Protein AF-A0A4V1USK4-F1 (afdb_monomer)

Radius of gyration: 27.0 Å; Cα contacts (8 Å, |Δi|>4): 224; chains: 1; bounding box: 50×78×51 Å

Structure (mmCIF, N/CA/C/O backbone):
data_AF-A0A4V1USK4-F1
#
_entry.id   AF-A0A4V1USK4-F1
#
loop_
_atom_site.group_PDB
_atom_site.id
_atom_site.type_symbol
_atom_site.label_atom_id
_atom_site.label_alt_id
_atom_site.label_comp_id
_atom_site.label_asym_id
_atom_site.label_entity_id
_atom_site.label_seq_id
_atom_site.pdbx_PDB_ins_code
_atom_site.Cartn_x
_atom_site.Cartn_y
_atom_site.Cartn_z
_atom_site.occupancy
_atom_site.B_iso_or_equiv
_atom_site.auth_seq_id
_atom_site.auth_comp_id
_atom_site.auth_asym_id
_atom_site.auth_atom_id
_atom_site.pdbx_PDB_model_num
ATOM 1 N N . PRO A 1 1 ? -2.120 -12.930 15.078 1.00 39.03 1 PRO A N 1
ATOM 2 C CA . PRO A 1 1 ? -1.104 -12.547 14.064 1.00 39.03 1 PRO A CA 1
ATOM 3 C C . PRO A 1 1 ? -1.762 -11.984 12.791 1.00 39.03 1 PRO A C 1
ATOM 5 O O . PRO A 1 1 ? -2.620 -12.638 12.210 1.00 39.03 1 PRO A O 1
ATOM 8 N N . PHE A 1 2 ? -1.394 -10.764 12.390 1.00 40.47 2 PHE A N 1
ATOM 9 C CA . PHE A 1 2 ? -1.908 -10.093 11.189 1.00 40.47 2 PHE A CA 1
ATOM 10 C C . PHE A 1 2 ? -1.454 -10.834 9.917 1.00 40.47 2 PHE A C 1
ATOM 12 O O . PHE A 1 2 ? -0.253 -10.931 9.656 1.00 40.47 2 PHE A O 1
ATOM 19 N N . GLN A 1 3 ? -2.388 -11.371 9.129 1.00 47.03 3 GLN A N 1
ATOM 20 C CA . GLN A 1 3 ? -2.081 -12.059 7.871 1.00 47.03 3 GLN A CA 1
ATOM 21 C C . GLN A 1 3 ? -2.352 -11.120 6.686 1.00 47.03 3 GLN A C 1
ATOM 23 O O . GLN A 1 3 ? -3.492 -10.897 6.309 1.00 47.03 3 GLN A O 1
ATOM 28 N N . PHE A 1 4 ? -1.294 -10.558 6.093 1.00 52.84 4 PHE A N 1
ATOM 29 C CA . PHE A 1 4 ? -1.390 -9.591 4.983 1.00 52.84 4 PHE A CA 1
ATOM 30 C C . PHE A 1 4 ? -1.469 -10.237 3.585 1.00 52.84 4 PHE A C 1
ATOM 32 O O . PHE A 1 4 ? -1.604 -9.520 2.598 1.00 52.84 4 PHE A O 1
ATOM 39 N N . ALA A 1 5 ? -1.332 -11.566 3.480 1.00 44.81 5 ALA A N 1
ATOM 40 C CA . ALA A 1 5 ? -1.081 -12.245 2.201 1.00 44.81 5 ALA A CA 1
ATOM 41 C C . ALA A 1 5 ? -2.171 -13.244 1.766 1.00 44.81 5 ALA A C 1
ATOM 43 O O . ALA A 1 5 ? -2.347 -13.469 0.570 1.00 44.81 5 ALA A O 1
ATOM 44 N N . ASN A 1 6 ? -2.934 -13.829 2.696 1.00 41.38 6 ASN A N 1
ATOM 45 C CA . ASN A 1 6 ? -3.658 -15.070 2.388 1.00 41.38 6 ASN A CA 1
ATOM 46 C C . ASN A 1 6 ? -5.049 -14.896 1.757 1.00 41.38 6 ASN A C 1
ATOM 48 O O . ASN A 1 6 ? -5.515 -15.819 1.087 1.00 41.38 6 ASN A O 1
ATOM 52 N N . ASP A 1 7 ? -5.682 -13.728 1.869 1.00 46.38 7 ASP A N 1
ATOM 53 C CA . ASP A 1 7 ? -7.042 -13.548 1.334 1.00 46.38 7 ASP A CA 1
ATOM 54 C C . ASP A 1 7 ? -7.073 -13.104 -0.135 1.00 46.38 7 ASP A C 1
ATOM 56 O O . ASP A 1 7 ? -8.079 -13.276 -0.820 1.00 46.38 7 ASP A O 1
ATOM 60 N N . VAL A 1 8 ? -5.961 -12.581 -0.663 1.00 44.75 8 VAL A N 1
ATOM 61 C CA . VAL A 1 8 ? -5.921 -12.006 -2.020 1.00 44.75 8 VAL A CA 1
ATOM 62 C C . VAL A 1 8 ? -5.649 -13.065 -3.097 1.00 44.75 8 VAL A C 1
ATOM 64 O O . VAL A 1 8 ? -6.108 -12.912 -4.225 1.00 44.75 8 VAL A O 1
ATOM 67 N N . LEU A 1 9 ? -4.969 -14.170 -2.766 1.00 41.12 9 LEU A N 1
ATOM 68 C CA . LEU A 1 9 ? -4.703 -15.263 -3.718 1.00 41.12 9 LEU A CA 1
ATOM 69 C C . LEU A 1 9 ? -5.828 -16.309 -3.789 1.00 41.12 9 LEU A C 1
ATOM 71 O O . LEU A 1 9 ? -5.899 -17.062 -4.757 1.00 41.12 9 LEU A O 1
ATOM 75 N N . ARG A 1 10 ? -6.736 -16.358 -2.804 1.00 39.78 10 ARG A N 1
ATOM 76 C CA . ARG A 1 10 ? -7.846 -17.331 -2.784 1.00 39.78 10 ARG A CA 1
ATOM 77 C C . ARG A 1 10 ? -9.107 -16.862 -3.513 1.00 39.78 10 ARG A C 1
ATOM 79 O O . ARG A 1 10 ? -9.918 -17.697 -3.898 1.00 39.78 10 ARG A O 1
ATOM 86 N N . GLN A 1 11 ? -9.260 -15.562 -3.773 1.00 45.75 11 GLN A N 1
ATOM 87 C CA . GLN A 1 11 ? -10.445 -15.007 -4.449 1.00 45.75 11 GLN A CA 1
ATOM 88 C C . GLN A 1 11 ? -10.467 -15.200 -5.980 1.00 45.75 11 GLN A C 1
ATOM 90 O O . GLN A 1 11 ? -11.388 -14.729 -6.640 1.00 45.75 11 GLN A O 1
ATOM 95 N N . GLY A 1 12 ? -9.506 -15.933 -6.555 1.00 32.34 12 GLY A N 1
ATOM 96 C CA . GLY A 1 12 ? -9.523 -16.329 -7.970 1.00 32.34 12 GLY A CA 1
ATOM 97 C C . GLY A 1 12 ? -10.460 -17.498 -8.308 1.00 32.34 12 GLY A C 1
ATOM 98 O O . GLY A 1 12 ? -10.596 -17.838 -9.479 1.00 32.34 12 GLY A O 1
ATOM 99 N N . ARG A 1 13 ? -11.112 -18.127 -7.321 1.00 31.08 13 ARG A N 1
ATOM 100 C CA . ARG A 1 13 ? -12.180 -19.104 -7.570 1.00 31.08 13 ARG A CA 1
ATOM 101 C C . ARG A 1 13 ? -13.488 -18.557 -7.007 1.00 31.08 13 ARG A C 1
ATOM 103 O O . ARG A 1 13 ? -13.591 -18.455 -5.784 1.00 31.08 13 ARG A O 1
ATOM 110 N N . PRO A 1 14 ? -14.482 -18.203 -7.840 1.00 31.48 14 PRO A N 1
ATOM 111 C CA . PRO A 1 14 ? -15.817 -17.966 -7.321 1.00 31.48 14 PRO A CA 1
ATOM 112 C C . PRO A 1 14 ? -16.298 -19.267 -6.670 1.00 31.48 14 PRO A C 1
ATOM 114 O O . PRO A 1 14 ? -16.482 -20.284 -7.338 1.00 31.48 14 PRO A O 1
ATOM 117 N N . ALA A 1 15 ? -16.453 -19.243 -5.346 1.00 38.78 15 ALA A N 1
ATOM 118 C CA . ALA A 1 15 ? -17.310 -20.194 -4.664 1.00 38.78 15 ALA A CA 1
ATOM 119 C C . ALA A 1 15 ? -18.713 -19.993 -5.247 1.00 38.78 15 ALA A C 1
ATOM 121 O O . ALA A 1 15 ? -19.234 -18.876 -5.229 1.00 38.78 15 ALA A O 1
ATOM 122 N N . GLY A 1 16 ? -19.248 -21.051 -5.860 1.00 35.06 16 GLY A N 1
ATOM 123 C CA . GLY A 1 16 ? -20.526 -21.033 -6.557 1.00 35.06 16 GLY A CA 1
ATOM 124 C C . GLY A 1 16 ? -21.616 -20.438 -5.678 1.00 35.06 16 GLY A C 1
ATOM 125 O O . GLY A 1 16 ? -21.862 -20.914 -4.572 1.00 35.06 16 GLY A O 1
ATOM 126 N N . VAL A 1 17 ? -22.244 -19.379 -6.178 1.00 39.25 17 VAL A N 1
ATOM 127 C CA . VAL A 1 17 ? -23.437 -18.791 -5.577 1.00 39.25 17 VAL A CA 1
ATOM 128 C C . VAL A 1 17 ? -24.614 -19.709 -5.934 1.00 39.25 17 VAL A C 1
ATOM 130 O O . VAL A 1 17 ? -24.856 -19.914 -7.126 1.00 39.25 17 VAL A O 1
ATOM 133 N N . PRO A 1 18 ? -25.333 -20.303 -4.966 1.00 35.34 18 PRO A N 1
ATOM 134 C CA . PRO A 1 18 ? -26.507 -21.117 -5.257 1.00 35.34 18 PRO A CA 1
ATOM 135 C C . PRO A 1 18 ? -27.724 -20.237 -5.576 1.00 35.34 18 PRO A C 1
ATOM 137 O O . PRO A 1 18 ? -28.075 -19.360 -4.792 1.00 35.34 18 PRO A O 1
ATOM 140 N N . GLY A 1 19 ? -28.404 -20.549 -6.683 1.00 31.17 19 GLY A N 1
ATOM 141 C CA . GLY A 1 19 ? -29.845 -20.336 -6.842 1.00 31.17 19 GLY A CA 1
ATOM 142 C C . GLY A 1 19 ? -30.303 -19.005 -7.446 1.00 31.17 19 GLY A C 1
ATOM 143 O O . GLY A 1 19 ? -30.670 -18.086 -6.725 1.00 31.17 19 GLY A O 1
ATOM 144 N N . TYR A 1 20 ? -30.438 -18.969 -8.773 1.00 34.72 20 TYR A N 1
ATOM 145 C CA . TYR A 1 20 ? -31.521 -18.235 -9.439 1.00 34.72 20 TYR A CA 1
ATOM 146 C C . TYR A 1 20 ? -32.219 -19.206 -10.406 1.00 34.72 20 TYR A C 1
ATOM 148 O O . TYR A 1 20 ? -31.531 -19.821 -11.225 1.00 34.72 20 TYR A O 1
ATOM 156 N N . PRO A 1 21 ? -33.546 -19.409 -10.308 1.00 37.75 21 PRO A N 1
ATOM 157 C CA . PRO A 1 21 ? -34.278 -20.272 -11.220 1.00 37.75 21 PRO A CA 1
ATOM 158 C C . PRO A 1 21 ? -34.694 -19.498 -12.474 1.00 37.75 21 PRO A C 1
ATOM 160 O O . PRO A 1 21 ? -35.264 -18.413 -12.388 1.00 37.75 21 PRO A O 1
ATOM 163 N N . GLY A 1 22 ? -34.470 -20.119 -13.631 1.00 32.59 22 GLY A N 1
ATOM 164 C CA . GLY A 1 22 ? -35.126 -19.762 -14.885 1.00 32.59 22 GLY A CA 1
ATOM 165 C C . GLY A 1 22 ? -34.200 -19.139 -15.920 1.00 32.59 22 GLY A C 1
ATOM 166 O O . GLY A 1 22 ? -33.950 -17.945 -15.881 1.00 32.59 22 GLY A O 1
ATOM 167 N N . GLN A 1 23 ? -33.761 -19.948 -16.886 1.00 35.78 23 GLN A N 1
ATOM 168 C CA . GLN A 1 23 ? -34.066 -19.740 -18.306 1.00 35.78 23 GLN A CA 1
ATOM 169 C C . GLN A 1 23 ? -33.560 -20.955 -19.094 1.00 35.78 23 GLN A C 1
ATOM 171 O O . GLN A 1 23 ? -32.407 -21.356 -18.967 1.00 35.78 23 GLN A O 1
ATOM 176 N N . GLY A 1 24 ? -34.470 -21.590 -19.832 1.00 29.31 24 GLY A N 1
ATOM 177 C CA . GLY A 1 24 ? -34.220 -22.813 -20.585 1.00 29.31 24 GLY A CA 1
ATOM 178 C C . GLY A 1 24 ? -33.424 -22.624 -21.879 1.00 29.31 24 GLY A C 1
ATOM 179 O O . GLY A 1 24 ? -33.187 -21.513 -22.345 1.00 29.31 24 GLY A O 1
ATOM 180 N N . GLY A 1 25 ? -33.075 -23.774 -22.454 1.00 32.91 25 GLY A N 1
ATOM 181 C CA . GLY A 1 25 ? -32.337 -23.965 -23.704 1.00 32.91 25 GLY A CA 1
ATOM 182 C C . GLY A 1 25 ? -31.276 -25.034 -23.444 1.00 32.91 25 GLY A C 1
ATOM 183 O O . GLY A 1 25 ? -30.295 -24.764 -22.772 1.00 32.91 25 GLY A O 1
ATOM 184 N N . GLY A 1 26 ? -31.457 -26.310 -23.774 1.00 29.89 26 GLY A N 1
ATOM 185 C CA . GLY A 1 26 ? -31.948 -26.859 -25.032 1.00 29.89 26 GLY A CA 1
ATOM 186 C C . GLY A 1 26 ? -30.768 -27.598 -25.671 1.00 29.89 26 GLY A C 1
ATOM 187 O O . GLY A 1 26 ? -29.740 -26.980 -25.916 1.00 29.89 26 GLY A O 1
ATOM 188 N N . GLY A 1 27 ? -30.897 -28.910 -25.896 1.00 32.47 27 GLY A N 1
ATOM 189 C CA . GLY A 1 27 ? -29.896 -29.701 -26.625 1.00 32.47 27 GLY A CA 1
ATOM 190 C C . GLY A 1 27 ? -29.481 -30.996 -25.931 1.00 32.47 27 GLY A C 1
ATOM 191 O O . GLY A 1 27 ? -28.342 -31.135 -25.501 1.00 32.47 27 GLY A O 1
ATOM 192 N 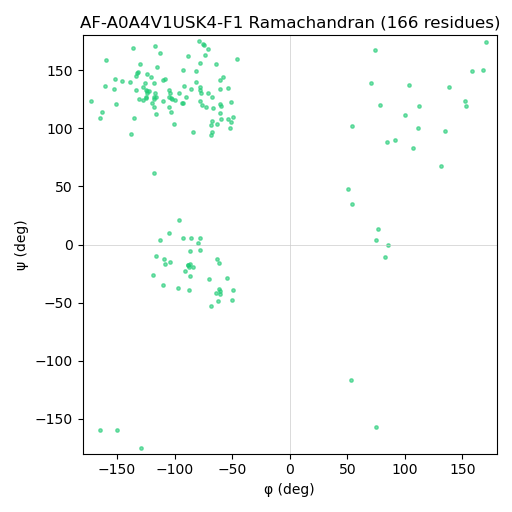N . GLY A 1 28 ? -30.407 -31.951 -25.831 1.00 32.34 28 GLY A N 1
ATOM 193 C CA . GLY A 1 28 ? -30.051 -33.350 -25.618 1.00 32.34 28 GLY A CA 1
ATOM 194 C C . GLY A 1 28 ? -29.585 -33.969 -26.934 1.00 32.34 28 GLY A C 1
ATOM 195 O O . GLY A 1 28 ? -30.230 -33.775 -27.962 1.00 32.34 28 GLY A O 1
ATOM 196 N N . VAL A 1 29 ? -28.496 -34.734 -26.889 1.00 40.88 29 VAL A N 1
ATOM 197 C CA . VAL A 1 29 ? -28.183 -35.739 -27.911 1.00 40.88 29 VAL A CA 1
ATOM 198 C C . VAL A 1 29 ? -27.776 -37.034 -27.187 1.00 40.88 29 VAL A C 1
ATOM 200 O O . VAL A 1 29 ? -27.012 -36.951 -26.221 1.00 40.88 29 VAL A O 1
ATOM 203 N N . PRO A 1 30 ? -28.310 -38.210 -27.575 1.00 37.72 30 PRO A N 1
ATOM 204 C CA . PRO A 1 30 ? -28.179 -39.465 -26.833 1.00 37.72 30 PRO A CA 1
ATOM 205 C C . PRO A 1 30 ? -26.839 -40.162 -27.106 1.00 37.72 30 PRO A C 1
ATOM 207 O O . PRO A 1 30 ? -26.288 -40.059 -28.200 1.00 37.72 30 PRO A O 1
ATOM 210 N N . GLY A 1 31 ? -26.334 -40.896 -26.112 1.00 34.97 31 GLY A N 1
ATOM 211 C CA . GLY A 1 31 ? -25.112 -41.694 -26.237 1.00 34.97 31 GLY A CA 1
ATOM 212 C C . GLY A 1 31 ? -25.293 -42.980 -27.054 1.00 34.97 31 GLY A C 1
ATOM 213 O O . GLY A 1 31 ? -26.424 -43.373 -27.344 1.00 34.97 31 GLY A O 1
ATOM 214 N N . PRO A 1 32 ? -24.197 -43.690 -27.367 1.00 45.22 32 PRO A N 1
ATOM 215 C CA . PRO A 1 32 ? -24.261 -45.079 -27.778 1.00 45.22 32 PRO A CA 1
ATOM 216 C C . PRO A 1 32 ? -23.858 -46.014 -26.629 1.00 45.22 32 PRO A C 1
ATOM 218 O O . PRO A 1 32 ? -22.782 -45.925 -26.039 1.00 45.22 32 PRO A O 1
ATOM 221 N N . SER A 1 33 ? -24.763 -46.941 -26.351 1.00 42.03 33 SER A N 1
ATOM 222 C CA . SER A 1 33 ? -24.556 -48.200 -25.645 1.00 42.03 33 SER A CA 1
ATOM 223 C C . SER A 1 33 ? -23.549 -49.104 -26.370 1.00 42.03 33 SER A C 1
ATOM 225 O O . SER A 1 33 ? -23.695 -49.345 -27.566 1.00 42.03 33 SER A O 1
ATOM 227 N N . GLY A 1 34 ? -22.600 -49.678 -25.627 1.00 35.56 34 GLY A N 1
ATOM 228 C CA . GLY A 1 34 ? -21.827 -50.870 -26.006 1.00 35.56 34 GLY A CA 1
ATOM 229 C C . GLY A 1 34 ? -21.760 -51.797 -24.788 1.00 35.56 34 GLY A C 1
ATOM 230 O O . GLY A 1 34 ? -21.313 -51.371 -23.730 1.00 35.56 34 GLY A O 1
ATOM 231 N N . ALA A 1 35 ? -22.470 -52.932 -24.809 1.00 36.34 35 ALA A N 1
ATOM 232 C CA . ALA A 1 35 ? -21.908 -54.271 -25.054 1.00 36.34 35 ALA A CA 1
ATOM 233 C C . ALA A 1 35 ? -20.740 -54.580 -24.086 1.00 36.34 35 ALA A C 1
ATOM 235 O O . ALA A 1 35 ? -19.661 -54.027 -24.227 1.00 36.34 35 ALA A O 1
ATOM 236 N N . GLY A 1 36 ? -20.890 -55.372 -23.021 1.00 29.50 36 GLY A N 1
ATOM 237 C CA . GLY A 1 36 ? -21.471 -56.714 -23.000 1.00 29.50 36 GLY A CA 1
ATOM 238 C C . GLY A 1 36 ? -20.387 -57.736 -23.363 1.00 29.50 36 GLY A C 1
ATOM 239 O O . GLY A 1 36 ? -20.229 -58.052 -24.535 1.00 29.50 36 GLY A O 1
ATOM 240 N N . GLY A 1 37 ? -19.640 -58.233 -22.369 1.00 33.00 37 GLY A N 1
ATOM 241 C CA . GLY A 1 37 ? -18.645 -59.304 -22.526 1.00 33.00 37 GLY A CA 1
ATOM 242 C C . GLY A 1 37 ? -18.306 -59.970 -21.173 1.00 33.00 37 GLY A C 1
ATOM 243 O O . GLY A 1 37 ? -18.200 -59.234 -20.193 1.00 33.00 37 GLY A O 1
ATOM 244 N N . PRO A 1 38 ? -18.195 -61.315 -21.067 1.00 41.41 38 PRO A N 1
ATOM 245 C CA . PRO A 1 38 ? -18.416 -62.050 -19.814 1.00 41.41 38 PRO A CA 1
ATOM 246 C C . PRO A 1 38 ? -17.163 -62.715 -19.198 1.00 41.41 38 PRO A C 1
ATOM 248 O O . PRO A 1 38 ? -16.183 -62.983 -19.886 1.00 41.41 38 PRO A O 1
ATOM 251 N N . GLY A 1 39 ? -17.283 -63.099 -17.918 1.00 31.23 39 GLY A N 1
ATOM 252 C CA . GLY A 1 39 ? -16.417 -64.064 -17.208 1.00 31.23 39 GLY A CA 1
ATOM 253 C C . GLY A 1 39 ? -15.405 -63.405 -16.260 1.00 31.23 39 GLY A C 1
ATOM 254 O O . GLY A 1 39 ? -14.806 -62.401 -16.607 1.00 31.23 39 GLY A O 1
ATOM 255 N N . GLY A 1 40 ? -15.144 -63.868 -15.038 1.00 30.88 40 GLY A N 1
ATOM 256 C CA . GLY A 1 40 ? -15.562 -65.048 -14.280 1.00 30.88 40 GLY A CA 1
ATOM 257 C 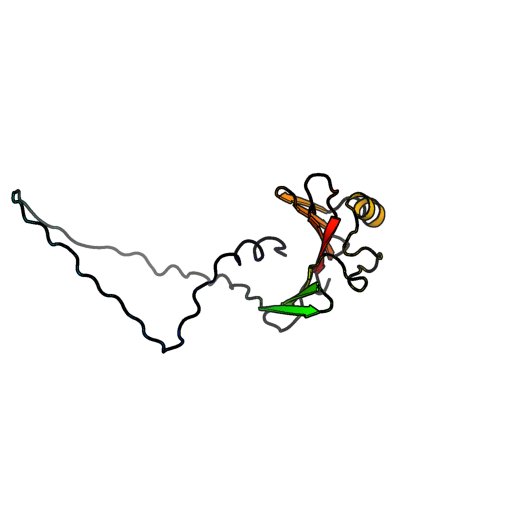C . GLY A 1 40 ? -14.662 -65.169 -13.028 1.00 30.88 40 GLY A C 1
ATOM 258 O O . GLY A 1 40 ? -13.511 -64.746 -13.072 1.00 30.88 40 GLY A O 1
ATOM 259 N N . GLY A 1 41 ? -15.193 -65.741 -11.935 1.00 32.47 41 GLY A N 1
ATOM 260 C CA . GLY A 1 41 ? -14.516 -66.016 -10.642 1.00 32.47 41 GLY A CA 1
ATOM 261 C C . GLY A 1 41 ? -14.852 -64.965 -9.567 1.00 32.47 41 GLY A C 1
ATOM 262 O O . GLY A 1 41 ? -14.525 -63.802 -9.747 1.00 32.47 41 GLY A O 1
ATOM 263 N N . GLY A 1 42 ? -15.592 -65.211 -8.474 1.00 28.80 42 GLY A N 1
ATOM 264 C CA . GLY A 1 42 ? -15.614 -66.350 -7.538 1.00 28.80 42 GLY A CA 1
ATOM 265 C C . GLY A 1 42 ? -14.427 -66.216 -6.566 1.00 28.80 42 GLY A C 1
ATOM 266 O O . GLY A 1 42 ? -13.307 -66.190 -7.048 1.00 28.80 42 GLY A O 1
ATOM 267 N N . VAL A 1 43 ? -14.500 -66.109 -5.231 1.00 44.16 43 VAL A N 1
ATOM 268 C CA . VAL A 1 43 ? -15.491 -66.352 -4.150 1.00 44.16 43 VAL A CA 1
ATOM 269 C C . VAL A 1 43 ? -14.964 -65.613 -2.854 1.00 44.16 43 VAL A C 1
ATOM 271 O O . VAL A 1 43 ? -14.171 -64.693 -3.026 1.00 44.16 43 VAL A O 1
ATOM 274 N N . PRO A 1 44 ? -15.347 -65.892 -1.577 1.00 46.53 44 PRO A N 1
ATOM 275 C CA . PRO A 1 44 ? -16.290 -65.084 -0.779 1.00 46.53 44 PRO A CA 1
ATOM 276 C C . PRO A 1 44 ? -15.798 -64.689 0.653 1.00 46.53 44 PRO A C 1
ATOM 278 O O . PRO A 1 44 ? -14.725 -65.098 1.073 1.00 46.53 44 PRO A O 1
ATOM 281 N N . SER A 1 45 ? -16.676 -64.040 1.448 1.00 36.62 45 SER A N 1
ATOM 282 C CA . SER A 1 45 ? -16.706 -64.041 2.941 1.00 36.62 45 SER A CA 1
ATOM 283 C C . SER A 1 45 ? -15.565 -63.286 3.663 1.00 36.62 45 SER A C 1
ATOM 285 O O . SER A 1 45 ? -14.416 -63.368 3.272 1.00 36.62 45 SER A O 1
ATOM 287 N N . GLY A 1 46 ? -15.719 -62.512 4.739 1.00 31.00 46 GLY A N 1
ATOM 288 C CA . GLY A 1 46 ? -16.725 -62.404 5.793 1.00 31.00 46 GLY A CA 1
ATOM 289 C C . GLY A 1 46 ? -15.967 -62.200 7.121 1.00 31.00 46 GLY A C 1
ATOM 290 O O . GLY A 1 46 ? -14.971 -62.876 7.359 1.00 31.00 46 GLY A O 1
ATOM 291 N N . GLY A 1 47 ? -16.399 -61.270 7.981 1.00 29.58 47 GLY A N 1
ATOM 292 C CA . GLY A 1 47 ? -15.852 -61.120 9.342 1.00 29.58 47 GLY A CA 1
ATOM 293 C C . GLY A 1 47 ? -15.960 -59.696 9.896 1.00 29.58 47 GLY A C 1
ATOM 294 O O . GLY A 1 47 ? -15.420 -58.764 9.313 1.00 29.58 47 GLY A O 1
ATOM 295 N N . GLY A 1 48 ? -16.682 -59.516 11.006 1.00 31.48 48 GLY A N 1
ATOM 296 C CA . GLY A 1 48 ? -16.943 -58.210 11.621 1.00 31.48 48 GLY A CA 1
ATOM 297 C C . GLY A 1 48 ? -16.380 -58.011 13.036 1.00 31.48 48 GLY A C 1
ATOM 298 O O . GLY A 1 48 ? -16.035 -58.979 13.706 1.00 31.48 48 GLY A O 1
ATOM 299 N N . ARG A 1 49 ? -16.481 -56.736 13.481 1.00 35.91 49 ARG A N 1
ATOM 300 C CA . ARG A 1 49 ? -16.541 -56.181 14.868 1.00 35.91 49 ARG A CA 1
ATOM 301 C C . ARG A 1 49 ? -15.238 -56.157 15.720 1.00 35.91 49 ARG A C 1
ATOM 303 O O . ARG A 1 49 ? -14.332 -56.923 15.435 1.00 35.91 49 ARG A O 1
ATOM 310 N N . PRO A 1 50 ? -15.186 -55.435 16.875 1.00 47.22 50 PRO A N 1
ATOM 311 C CA . PRO A 1 50 ? -15.529 -54.025 17.197 1.00 47.22 50 PRO A CA 1
ATOM 312 C C . PRO A 1 50 ? -14.475 -53.314 18.111 1.00 47.22 50 PRO A C 1
ATOM 314 O O . PRO A 1 50 ? -13.665 -53.962 18.760 1.00 47.22 50 PRO A O 1
ATOM 317 N N . GLY A 1 51 ? -14.566 -51.987 18.286 1.00 29.09 51 GLY A N 1
ATOM 318 C CA . GLY A 1 51 ? -13.910 -51.233 19.382 1.00 29.09 51 GLY A CA 1
ATOM 319 C C . GLY A 1 51 ? -13.631 -49.786 18.955 1.00 29.09 51 GLY A C 1
ATOM 320 O O . GLY A 1 51 ? -13.062 -49.576 17.897 1.00 29.09 51 GLY A O 1
ATOM 321 N N . GLY A 1 52 ? -14.084 -48.722 19.618 1.00 36.28 52 GLY A N 1
ATOM 322 C CA . GLY A 1 52 ? -14.124 -48.489 21.059 1.00 36.28 52 GLY A CA 1
ATOM 323 C C . GLY A 1 52 ? -13.037 -47.462 21.397 1.00 36.28 52 GLY A C 1
ATOM 324 O O . GLY A 1 52 ? -11.932 -47.846 21.752 1.00 36.28 52 GLY A O 1
ATOM 325 N N . GLY A 1 53 ? -13.328 -46.166 21.233 1.00 32.84 53 GLY A N 1
ATOM 326 C CA . GLY A 1 53 ? -12.395 -45.073 21.523 1.00 32.84 53 GLY A CA 1
ATOM 327 C C . GLY A 1 53 ? -13.128 -43.736 21.646 1.00 32.84 53 GLY A C 1
ATOM 328 O O . GLY A 1 53 ? -13.742 -43.276 20.691 1.00 32.84 53 GLY A O 1
ATOM 329 N N . SER A 1 54 ? -13.100 -43.190 22.859 1.00 35.03 54 SER A N 1
ATOM 330 C CA . SER A 1 54 ? -13.849 -42.063 23.427 1.00 35.03 54 SER A CA 1
ATOM 331 C C . SER A 1 54 ? -13.976 -40.766 22.606 1.00 35.03 54 SER A C 1
ATOM 333 O O . SER A 1 54 ? -13.128 -40.468 21.765 1.00 35.03 54 SER A O 1
ATOM 335 N N . PRO A 1 55 ? -14.988 -39.925 22.927 1.00 42.81 55 PRO A N 1
ATOM 336 C CA . PRO A 1 55 ? -15.166 -38.601 22.340 1.00 42.81 55 PRO A CA 1
ATOM 337 C C . PRO A 1 55 ? -14.035 -37.672 22.795 1.00 42.81 55 PRO A C 1
ATOM 339 O O . PRO A 1 55 ? -14.062 -37.100 23.884 1.00 42.81 55 PRO A O 1
ATOM 342 N N . GLY A 1 56 ? -13.013 -37.533 21.955 1.00 34.06 56 GLY A N 1
ATOM 343 C CA . GLY A 1 56 ? -12.000 -36.501 22.111 1.00 34.06 56 GLY A CA 1
ATOM 344 C C . GLY A 1 56 ? -12.646 -35.145 21.868 1.00 34.06 56 GLY A C 1
ATOM 345 O O . GLY A 1 56 ? -12.971 -34.814 20.730 1.00 34.06 56 GLY A O 1
ATOM 346 N N . GLY A 1 57 ? -12.859 -34.389 22.946 1.00 46.50 57 GLY A N 1
ATOM 347 C CA . GLY A 1 57 ? -13.297 -33.002 22.905 1.00 46.50 57 GLY A CA 1
ATOM 348 C C . GLY A 1 57 ? -12.390 -32.195 21.987 1.00 46.50 57 GLY A C 1
ATOM 349 O O . GLY A 1 57 ? -11.290 -31.795 22.362 1.00 46.50 57 GLY A O 1
ATOM 350 N N . GLY A 1 58 ? -12.866 -31.963 20.767 1.00 36.66 58 GLY A N 1
ATOM 351 C CA . GLY A 1 58 ? -12.316 -30.957 19.884 1.00 36.66 58 GLY A CA 1
ATOM 352 C C . GLY A 1 58 ? -12.647 -29.611 20.496 1.00 36.66 58 GLY A C 1
ATOM 353 O O . GLY A 1 58 ? -13.748 -29.100 20.302 1.00 36.66 58 GLY A O 1
ATOM 354 N N . GLY A 1 59 ? -11.712 -29.060 21.272 1.00 42.38 59 GLY A N 1
ATOM 355 C CA . GLY A 1 59 ? -11.730 -27.649 21.618 1.00 42.38 59 GLY A CA 1
ATOM 356 C C . GLY A 1 59 ? -11.910 -26.883 20.319 1.00 42.38 59 GLY A C 1
ATOM 357 O O . GLY A 1 59 ? -11.037 -26.927 19.449 1.00 42.38 59 GLY A O 1
ATOM 358 N N . ALA A 1 60 ? -13.087 -26.280 20.151 1.00 48.28 60 ALA A N 1
ATOM 359 C CA . ALA A 1 60 ? -13.385 -25.459 19.000 1.00 48.28 60 ALA A CA 1
ATOM 360 C C . ALA A 1 60 ? -12.275 -24.414 18.929 1.00 48.28 60 ALA A C 1
ATOM 362 O O . ALA A 1 60 ? -12.171 -23.538 19.787 1.00 48.28 60 ALA A O 1
ATOM 363 N N . THR A 1 61 ? -11.391 -24.557 17.944 1.00 54.50 61 THR A N 1
ATOM 364 C CA . THR A 1 61 ? -10.470 -23.486 17.597 1.00 54.50 61 THR A CA 1
ATOM 365 C C . THR A 1 61 ? -11.385 -22.334 17.227 1.00 54.50 61 THR A C 1
ATOM 367 O O . THR A 1 61 ? -12.095 -22.449 16.230 1.00 54.50 61 THR A O 1
ATOM 370 N N . GLU A 1 62 ? -11.469 -21.298 18.072 1.00 57.03 62 GLU A N 1
ATOM 371 C CA . GLU A 1 62 ? -12.279 -20.114 17.782 1.00 57.03 62 GLU A CA 1
ATOM 372 C C . GLU A 1 62 ? -11.882 -19.644 16.382 1.00 57.03 62 GLU A C 1
ATOM 374 O O . GLU A 1 62 ? -10.783 -19.126 16.162 1.00 57.03 62 GLU A O 1
ATOM 379 N N . SER A 1 63 ? -12.754 -19.885 15.404 1.00 65.44 63 SER A N 1
ATOM 380 C CA . SER A 1 63 ? -12.540 -19.429 14.046 1.00 65.44 63 SER A CA 1
ATOM 381 C C . SER A 1 63 ? -12.648 -17.916 14.091 1.00 65.44 63 SER A C 1
ATOM 383 O O . SER A 1 63 ? -13.748 -17.364 14.213 1.00 65.44 63 SER A O 1
ATOM 385 N N . VAL A 1 64 ? -11.501 -17.237 14.060 1.00 66.44 64 VAL A N 1
ATOM 386 C CA . VAL A 1 64 ? -11.473 -15.779 14.036 1.00 66.44 64 VAL A CA 1
ATOM 387 C C . VAL A 1 64 ? -12.137 -15.338 12.737 1.00 66.44 64 VAL A C 1
ATOM 389 O O . VAL A 1 64 ? -11.578 -15.474 11.652 1.00 66.44 64 VAL A O 1
ATOM 392 N N . THR A 1 65 ? -13.376 -14.877 12.862 1.00 81.50 65 THR A N 1
ATOM 393 C CA . THR A 1 65 ? -14.195 -14.446 11.735 1.00 81.50 65 THR A CA 1
ATOM 394 C C . THR A 1 65 ? -13.948 -12.965 11.510 1.00 81.50 65 THR A C 1
ATOM 396 O O . THR A 1 65 ? -14.068 -12.163 12.438 1.00 81.50 65 THR A O 1
ATOM 399 N N . PHE A 1 66 ? -13.604 -12.613 10.276 1.00 85.62 66 PHE A N 1
ATOM 400 C CA . PHE A 1 66 ? -13.437 -11.234 9.847 1.00 85.62 66 PHE A CA 1
ATOM 401 C C . PHE A 1 66 ? -14.397 -10.929 8.708 1.00 85.62 66 PHE A C 1
ATOM 403 O O . PHE A 1 66 ? -14.615 -11.757 7.823 1.00 85.62 66 PHE A O 1
ATOM 410 N N . THR A 1 67 ? -14.911 -9.706 8.702 1.00 92.81 67 THR A N 1
ATOM 411 C CA . THR A 1 67 ? -15.716 -9.179 7.604 1.00 92.81 67 THR A CA 1
ATOM 412 C C . THR A 1 67 ? -14.869 -8.202 6.802 1.00 92.81 67 THR A C 1
ATOM 414 O O . THR A 1 67 ? -14.300 -7.265 7.361 1.00 92.81 67 THR A O 1
ATOM 417 N N . ARG A 1 68 ? -14.788 -8.393 5.482 1.00 93.38 68 ARG A N 1
ATOM 418 C CA . ARG A 1 68 ? -14.100 -7.467 4.573 1.00 93.38 68 ARG A CA 1
ATOM 419 C C . ARG A 1 68 ? -15.113 -6.621 3.817 1.00 93.38 68 ARG A C 1
ATOM 421 O O . ARG A 1 68 ? -15.847 -7.136 2.980 1.00 93.38 68 ARG A O 1
ATOM 428 N N . TRP A 1 69 ? -15.117 -5.318 4.069 1.00 94.81 69 TRP A N 1
ATOM 429 C CA . TRP A 1 69 ? -15.905 -4.354 3.298 1.00 94.81 69 TRP A CA 1
ATOM 430 C C . TRP A 1 69 ? -15.043 -3.709 2.223 1.00 94.81 69 TRP A C 1
ATOM 432 O O . TRP A 1 69 ? -13.941 -3.246 2.511 1.00 94.81 69 TRP A O 1
ATOM 442 N N . VAL A 1 70 ? -15.535 -3.681 0.983 1.00 94.62 70 VAL A N 1
ATOM 443 C CA . VAL A 1 70 ? -14.812 -3.107 -0.156 1.00 94.62 70 VAL A CA 1
ATOM 444 C C . VAL A 1 70 ? -15.589 -1.933 -0.728 1.00 94.62 70 VAL A C 1
ATOM 446 O O . VAL A 1 70 ? -16.752 -2.063 -1.096 1.00 94.62 70 VAL A O 1
ATOM 449 N N . TYR A 1 71 ? -14.915 -0.796 -0.851 1.00 92.69 71 TYR A N 1
ATOM 450 C CA . TYR A 1 71 ? -15.470 0.431 -1.400 1.00 92.69 71 TYR A CA 1
ATOM 451 C C . TYR A 1 71 ? -14.608 0.941 -2.558 1.00 92.69 71 TYR A C 1
ATOM 453 O O . TYR A 1 71 ? -13.398 1.109 -2.414 1.00 92.69 71 TYR A O 1
ATOM 461 N N . ASN A 1 72 ? -15.218 1.190 -3.718 1.00 93.25 72 ASN A N 1
ATOM 462 C CA . ASN A 1 72 ? -14.520 1.696 -4.901 1.00 93.25 72 ASN A CA 1
ATOM 463 C C . ASN A 1 72 ? -14.739 3.208 -5.017 1.00 93.25 72 ASN A C 1
ATOM 465 O O . ASN A 1 72 ? -15.879 3.666 -5.062 1.00 93.25 72 ASN A O 1
ATOM 469 N N . ARG A 1 73 ? -13.660 3.994 -5.086 1.00 90.06 73 ARG A N 1
ATOM 470 C CA . ARG A 1 73 ? -13.742 5.453 -5.238 1.00 90.06 73 ARG A CA 1
ATOM 471 C C . ARG A 1 73 ? -12.513 6.011 -5.939 1.00 90.06 73 ARG A C 1
ATOM 473 O O . ARG A 1 73 ? -11.388 5.704 -5.556 1.00 90.06 73 ARG A O 1
ATOM 480 N N . ALA A 1 74 ? -12.745 6.888 -6.919 1.00 89.69 74 ALA A N 1
ATOM 481 C CA . ALA A 1 74 ? -11.703 7.619 -7.647 1.00 89.69 74 ALA A CA 1
ATOM 482 C C . ALA A 1 74 ? -10.578 6.707 -8.187 1.00 89.69 74 ALA A C 1
ATOM 484 O O . ALA A 1 74 ? -9.402 6.974 -7.962 1.00 89.69 74 ALA A O 1
ATOM 485 N N . GLY A 1 75 ? -10.950 5.598 -8.838 1.00 86.25 75 GLY A N 1
ATOM 486 C CA . GLY A 1 75 ? -9.992 4.647 -9.420 1.00 86.25 75 GLY A CA 1
ATOM 487 C C . GLY A 1 75 ? -9.263 3.747 -8.412 1.00 86.25 75 GLY A C 1
ATOM 488 O O . GLY A 1 75 ? -8.422 2.948 -8.816 1.00 86.25 75 GLY A O 1
ATOM 489 N N . SER A 1 76 ? -9.599 3.836 -7.122 1.00 92.75 76 SER A N 1
ATOM 490 C CA . SER A 1 76 ? -9.027 3.005 -6.059 1.00 92.75 76 SER A CA 1
ATOM 491 C C . SER A 1 76 ? -10.065 2.103 -5.414 1.00 92.75 76 SER A C 1
ATOM 493 O O . SER A 1 76 ? -11.242 2.456 -5.313 1.00 92.75 76 SER A O 1
ATOM 495 N N . LYS A 1 77 ? -9.598 0.971 -4.893 1.00 94.94 77 LYS A N 1
ATOM 496 C CA . LYS A 1 77 ? -10.357 0.094 -4.003 1.00 94.94 77 LYS A CA 1
ATOM 497 C C . LYS A 1 77 ? -9.871 0.281 -2.575 1.00 94.94 77 LYS A C 1
ATOM 499 O O . LYS A 1 77 ? -8.670 0.214 -2.326 1.00 94.94 77 LYS A O 1
ATOM 504 N N . TYR A 1 78 ? -10.799 0.479 -1.653 1.00 95.06 78 TYR A N 1
ATOM 505 C CA . TYR A 1 78 ? -10.548 0.549 -0.221 1.00 95.06 78 TYR A CA 1
ATOM 506 C C . TYR A 1 78 ? -11.133 -0.693 0.442 1.00 95.06 78 TYR A C 1
ATOM 508 O O . TYR A 1 78 ? -12.314 -0.977 0.263 1.00 95.06 78 TYR A O 1
ATOM 516 N N . GLY A 1 79 ? -10.312 -1.448 1.160 1.00 95.00 79 GLY A N 1
ATOM 517 C CA . GLY A 1 79 ? -10.724 -2.590 1.965 1.00 95.00 79 GLY A CA 1
ATOM 518 C C . GLY A 1 79 ? -10.709 -2.226 3.443 1.00 95.00 79 GLY A C 1
ATOM 519 O O . GLY A 1 79 ? -9.727 -1.669 3.919 1.00 95.00 79 GLY A O 1
ATOM 520 N N . PHE A 1 80 ? -11.762 -2.569 4.172 1.00 94.81 80 PHE A N 1
ATOM 521 C CA . PHE A 1 80 ? -11.827 -2.454 5.624 1.00 94.81 80 PHE A CA 1
ATOM 522 C C . PHE A 1 80 ? -12.020 -3.852 6.189 1.00 94.81 80 PHE A C 1
ATOM 524 O O . PHE A 1 80 ? -13.009 -4.512 5.872 1.00 94.81 80 PHE A O 1
ATOM 531 N N . ILE A 1 81 ? -11.062 -4.314 6.986 1.00 93.56 81 ILE A N 1
ATOM 532 C CA . ILE A 1 81 ? -11.175 -5.579 7.707 1.00 93.56 81 ILE A CA 1
ATOM 533 C C . ILE A 1 81 ? -11.745 -5.266 9.077 1.00 93.56 81 ILE A C 1
ATOM 535 O O . ILE A 1 81 ? -11.174 -4.466 9.822 1.00 93.56 81 ILE A O 1
ATOM 539 N N . ILE A 1 82 ? -12.881 -5.879 9.374 1.00 92.31 82 ILE A N 1
ATOM 540 C CA . ILE A 1 82 ? -13.696 -5.614 10.549 1.00 92.31 82 ILE A CA 1
ATOM 541 C C . ILE A 1 82 ? -13.744 -6.887 11.394 1.00 92.31 82 ILE A C 1
ATOM 543 O O . ILE A 1 82 ? -13.977 -7.977 10.866 1.00 92.31 82 ILE A O 1
ATOM 547 N N . ASP A 1 83 ? -13.479 -6.758 12.693 1.00 90.56 83 ASP A N 1
ATOM 548 C CA . ASP A 1 83 ? -13.561 -7.872 13.638 1.00 90.56 83 ASP A CA 1
ATOM 549 C C . ASP A 1 83 ? -15.006 -8.181 14.068 1.00 90.56 83 ASP A C 1
ATOM 551 O O . ASP A 1 83 ? -15.953 -7.468 13.729 1.00 90.56 83 ASP A O 1
ATOM 555 N N . LYS A 1 84 ? -15.183 -9.252 14.851 1.00 89.69 84 LYS A N 1
ATOM 556 C CA . LYS A 1 84 ? -16.499 -9.669 15.362 1.00 89.69 84 LYS A CA 1
ATOM 557 C C . LYS A 1 84 ? -17.175 -8.626 16.267 1.00 89.69 84 LYS A C 1
ATOM 559 O O . LYS A 1 84 ? -18.371 -8.723 16.506 1.00 89.69 84 LYS A O 1
ATOM 564 N N . GLN A 1 85 ? -16.430 -7.636 16.765 1.00 90.56 85 GLN A N 1
ATOM 565 C CA . GLN A 1 85 ? -16.946 -6.519 17.559 1.00 90.56 85 GLN A CA 1
ATOM 566 C C . GLN A 1 85 ? -17.292 -5.289 16.703 1.00 90.56 85 GLN A C 1
ATOM 568 O O . GLN A 1 85 ? -17.609 -4.235 17.251 1.00 90.56 85 GLN A O 1
ATOM 573 N N . GLY A 1 86 ? -17.216 -5.390 15.373 1.00 90.62 86 GLY A N 1
ATOM 574 C CA . GLY A 1 86 ? -17.516 -4.282 14.468 1.00 90.62 86 GLY A CA 1
ATOM 575 C C . GLY A 1 86 ? -16.403 -3.235 14.379 1.00 90.62 86 GLY A C 1
ATOM 576 O O . GLY A 1 86 ? -16.631 -2.145 13.855 1.00 90.62 86 GLY A O 1
ATOM 577 N N . ARG A 1 87 ? -15.191 -3.525 14.870 1.00 91.44 87 ARG A N 1
ATOM 578 C CA . ARG A 1 87 ? -14.062 -2.585 14.834 1.00 91.44 87 ARG A CA 1
ATOM 579 C C . ARG A 1 87 ? -13.237 -2.793 13.574 1.00 91.44 87 ARG A C 1
ATOM 581 O O . ARG A 1 87 ? -12.896 -3.923 13.233 1.00 91.44 87 ARG A O 1
ATOM 588 N N . VAL A 1 88 ? -12.844 -1.702 12.921 1.00 92.56 88 VAL A N 1
ATOM 589 C CA . VAL A 1 88 ? -11.883 -1.753 11.811 1.00 92.56 88 VAL A CA 1
ATOM 590 C C . VAL A 1 88 ? -10.493 -2.040 12.374 1.00 92.56 88 VAL A C 1
ATOM 592 O O . VAL A 1 88 ? -9.949 -1.245 13.134 1.00 92.56 88 VAL A O 1
ATOM 595 N N . ILE A 1 89 ? -9.903 -3.165 11.984 1.00 92.69 89 ILE A N 1
ATOM 596 C CA . ILE A 1 89 ? -8.582 -3.609 12.451 1.00 92.69 89 ILE A CA 1
ATOM 597 C C . ILE A 1 89 ? -7.496 -3.492 11.380 1.00 92.69 89 ILE A C 1
ATOM 599 O O . ILE A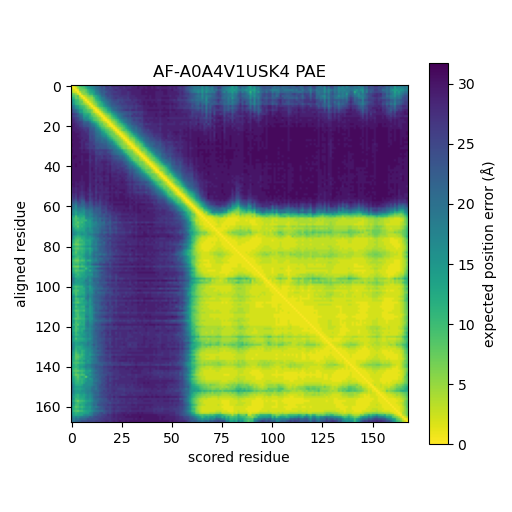 1 89 ? -6.308 -3.486 11.706 1.00 92.69 89 ILE A O 1
ATOM 603 N N . GLN A 1 90 ? -7.882 -3.355 10.112 1.00 93.00 90 GLN A N 1
ATOM 604 C CA . GLN A 1 90 ? -6.973 -3.116 8.995 1.00 93.00 90 GLN A CA 1
ATOM 605 C C . GLN A 1 90 ? -7.691 -2.343 7.893 1.00 93.00 90 GLN A C 1
ATOM 607 O O . GLN A 1 90 ? -8.870 -2.574 7.620 1.00 93.00 90 GLN A O 1
ATOM 612 N N . ILE A 1 91 ? -6.959 -1.434 7.259 1.00 94.25 91 ILE A N 1
ATOM 613 C CA . ILE A 1 91 ? -7.417 -0.684 6.095 1.00 94.25 91 ILE A CA 1
ATOM 614 C C . ILE A 1 91 ? -6.435 -0.937 4.960 1.00 94.25 91 ILE A C 1
ATOM 616 O O . ILE A 1 91 ? -5.222 -0.832 5.134 1.00 94.25 91 ILE A O 1
ATOM 620 N N . GLU A 1 92 ? -6.967 -1.250 3.791 1.00 94.31 92 GLU A N 1
ATOM 621 C CA . GLU A 1 92 ? -6.222 -1.458 2.560 1.00 94.31 92 GLU A CA 1
ATOM 622 C C . GLU A 1 92 ? -6.661 -0.424 1.533 1.00 94.31 92 GLU A C 1
ATOM 624 O O . GLU A 1 92 ? -7.849 -0.164 1.376 1.00 94.31 92 GLU A O 1
ATOM 629 N N . ALA A 1 93 ? -5.716 0.133 0.792 1.00 96.44 93 ALA A N 1
ATOM 630 C CA . ALA A 1 93 ? -5.982 0.917 -0.400 1.00 96.44 93 ALA A CA 1
ATOM 631 C C . ALA A 1 93 ? -5.191 0.305 -1.552 1.00 96.44 93 ALA A C 1
ATOM 633 O O . ALA A 1 93 ? -3.979 0.146 -1.439 1.00 96.44 93 ALA A O 1
ATOM 634 N N . ILE A 1 94 ? -5.860 -0.023 -2.657 1.00 95.56 94 ILE A N 1
ATOM 635 C CA . ILE A 1 94 ? -5.255 -0.611 -3.858 1.00 95.56 94 ILE A CA 1
ATOM 636 C C . ILE A 1 94 ? -5.646 0.225 -5.075 1.00 95.56 94 ILE A C 1
ATOM 638 O O . ILE A 1 94 ? -6.809 0.599 -5.231 1.00 95.56 94 ILE A O 1
ATOM 642 N N . GLY A 1 95 ? -4.683 0.512 -5.942 1.00 93.75 95 GLY A N 1
ATOM 643 C CA . GLY A 1 95 ? -4.894 1.287 -7.158 1.00 93.75 95 GLY A CA 1
ATOM 644 C C . GLY A 1 95 ? -3.579 1.651 -7.839 1.00 93.75 95 GLY A C 1
ATOM 645 O O . GLY A 1 95 ? -2.498 1.388 -7.321 1.00 93.75 95 GLY A O 1
ATOM 646 N N . LEU A 1 96 ? -3.678 2.261 -9.020 1.00 91.12 96 LEU A N 1
ATOM 647 C CA . LEU A 1 96 ? -2.507 2.725 -9.775 1.00 91.12 96 LEU A CA 1
ATOM 648 C C . LEU A 1 96 ? -2.223 4.210 -9.539 1.00 91.12 96 LEU A C 1
ATOM 650 O O . LEU A 1 96 ? -1.068 4.615 -9.452 1.00 91.12 96 LEU A O 1
ATOM 654 N N . GLN A 1 97 ? -3.271 5.024 -9.413 1.00 88.19 97 GLN A N 1
ATOM 655 C CA . GLN A 1 97 ? -3.141 6.462 -9.227 1.00 88.19 97 GLN A CA 1
ATOM 656 C C . GLN A 1 97 ? -4.329 7.002 -8.437 1.00 88.19 97 GLN A C 1
ATOM 658 O O . GLN A 1 97 ? -5.474 6.870 -8.852 1.00 88.19 97 GLN A O 1
ATOM 663 N N . ASN A 1 98 ? -4.046 7.625 -7.293 1.00 89.88 98 ASN A N 1
ATOM 664 C CA . ASN A 1 98 ? -5.014 8.391 -6.516 1.00 89.88 98 ASN A CA 1
ATOM 665 C C . ASN A 1 98 ? -4.258 9.258 -5.506 1.00 89.88 98 ASN A C 1
ATOM 667 O O . ASN A 1 98 ? -3.727 8.752 -4.518 1.00 89.88 98 ASN A O 1
ATOM 671 N N . GLY A 1 99 ? -4.234 10.574 -5.734 1.00 89.00 99 GLY A N 1
ATOM 672 C CA . GLY A 1 99 ? -3.505 11.522 -4.884 1.00 89.00 99 GLY A CA 1
ATOM 673 C C . GLY A 1 99 ? -4.009 11.611 -3.438 1.00 89.00 99 GLY A C 1
ATOM 674 O O . GLY A 1 99 ? -3.320 12.187 -2.598 1.00 89.00 99 GLY A O 1
ATOM 675 N N . ARG A 1 100 ? -5.183 11.037 -3.133 1.00 91.31 100 ARG A N 1
ATOM 676 C CA . ARG A 1 100 ? -5.745 10.977 -1.776 1.00 91.31 100 ARG A CA 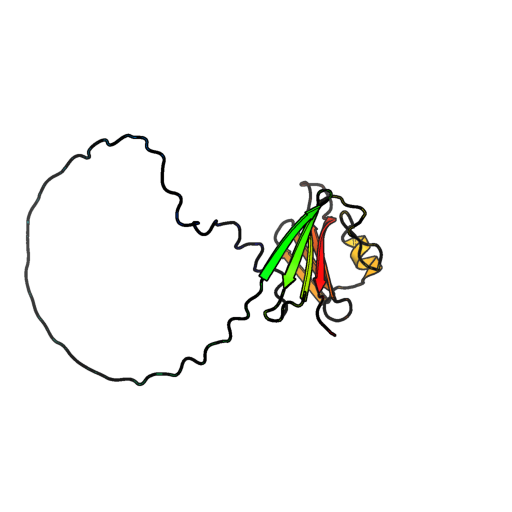1
ATOM 677 C C . ARG A 1 100 ? -5.211 9.804 -0.957 1.00 91.31 100 ARG A C 1
ATOM 679 O O . ARG A 1 100 ? -5.321 9.832 0.263 1.00 91.31 100 ARG A O 1
ATOM 686 N N . VAL A 1 101 ? -4.651 8.772 -1.593 1.00 93.56 101 VAL A N 1
ATOM 687 C CA . VAL A 1 101 ? -4.031 7.653 -0.872 1.00 93.56 101 VAL A CA 1
ATOM 688 C C . VAL A 1 101 ? -2.610 8.051 -0.514 1.00 93.56 101 VAL A C 1
ATOM 690 O O . VAL A 1 101 ? -1.704 7.948 -1.338 1.00 93.56 101 VAL A O 1
ATOM 693 N N . LYS A 1 102 ? -2.429 8.525 0.718 1.00 95.06 102 LYS A N 1
ATOM 694 C CA . LYS A 1 102 ? -1.122 8.872 1.271 1.00 95.06 102 LYS A CA 1
ATOM 695 C C . LYS A 1 102 ? -1.016 8.402 2.713 1.00 95.06 102 LYS A C 1
ATOM 697 O O . LYS A 1 102 ? -1.959 8.532 3.489 1.00 95.06 102 LYS A O 1
ATOM 702 N N . THR A 1 103 ? 0.146 7.881 3.080 1.00 94.75 103 THR A N 1
ATOM 703 C CA . THR A 1 103 ? 0.507 7.683 4.480 1.00 94.75 103 THR A CA 1
ATOM 704 C C . THR A 1 103 ? 0.777 9.031 5.146 1.00 94.75 103 THR A C 1
ATOM 706 O O . THR A 1 103 ? 0.969 10.047 4.476 1.00 94.75 103 THR A O 1
ATOM 709 N N . LYS A 1 104 ? 0.885 9.045 6.480 1.00 92.38 104 LYS A N 1
ATOM 710 C CA . LYS A 1 104 ? 1.292 10.242 7.238 1.00 92.38 104 LYS A CA 1
ATOM 711 C C . LYS A 1 104 ? 2.635 10.824 6.765 1.00 92.38 104 LYS A C 1
ATOM 713 O O . LYS A 1 104 ? 2.842 12.024 6.866 1.00 92.38 104 LYS A O 1
ATOM 718 N N . ALA A 1 105 ? 3.526 9.984 6.236 1.00 94.25 105 ALA A N 1
ATOM 719 C CA . ALA A 1 105 ? 4.820 10.401 5.698 1.00 94.25 105 ALA A CA 1
ATOM 720 C C . ALA A 1 105 ? 4.759 10.848 4.221 1.00 94.25 105 ALA A C 1
ATOM 722 O O . ALA A 1 105 ? 5.792 11.095 3.608 1.00 94.25 105 ALA A O 1
ATOM 723 N N . GLY A 1 106 ? 3.561 10.928 3.632 1.00 95.56 106 GLY A N 1
ATOM 724 C CA . GLY A 1 106 ? 3.335 11.439 2.281 1.00 95.56 106 GLY A CA 1
ATOM 725 C C . GLY A 1 106 ? 3.509 10.422 1.151 1.00 95.56 106 GLY A C 1
ATOM 726 O O . GLY A 1 106 ? 3.281 10.784 -0.003 1.00 95.56 106 GLY A O 1
ATOM 727 N N . LEU A 1 107 ? 3.861 9.166 1.447 1.00 97.00 107 LEU A N 1
ATOM 728 C CA . LEU A 1 107 ? 4.000 8.122 0.426 1.00 97.00 107 LEU A CA 1
ATOM 729 C C . LEU A 1 107 ? 2.642 7.530 0.048 1.00 97.00 107 LEU A C 1
ATOM 731 O O . LEU A 1 107 ? 1.799 7.286 0.907 1.00 97.00 107 LEU A O 1
ATOM 735 N N . GLY A 1 108 ? 2.444 7.273 -1.239 1.00 96.31 108 GLY A N 1
ATOM 736 C CA . GLY A 1 108 ? 1.199 6.756 -1.799 1.00 96.31 108 GLY A CA 1
ATOM 737 C C . GLY A 1 108 ? 1.456 5.906 -3.035 1.00 96.31 108 GLY A C 1
ATOM 738 O O . GLY A 1 108 ? 2.576 5.439 -3.246 1.00 96.31 108 GLY A O 1
ATOM 739 N N . PHE A 1 109 ? 0.431 5.723 -3.868 1.00 96.81 109 PHE A N 1
ATOM 740 C CA . PHE A 1 109 ? 0.594 5.005 -5.134 1.00 96.81 109 PHE A CA 1
ATOM 741 C C . PHE A 1 109 ? 1.646 5.656 -6.033 1.00 96.81 109 PHE A C 1
ATOM 743 O O . PHE A 1 109 ? 1.789 6.879 -6.058 1.00 96.81 109 PHE A O 1
ATOM 750 N N . GLY A 1 110 ? 2.388 4.822 -6.758 1.00 96.50 110 GLY A N 1
ATOM 751 C CA . GLY A 1 110 ? 3.493 5.248 -7.612 1.00 96.50 110 GLY A CA 1
ATOM 752 C C . GLY A 1 110 ? 4.821 5.460 -6.878 1.00 96.50 110 GLY A C 1
ATOM 753 O O . GLY A 1 110 ? 5.848 5.580 -7.543 1.00 96.50 110 GLY A O 1
ATOM 754 N N . ALA A 1 111 ? 4.842 5.466 -5.538 1.00 97.31 111 ALA A N 1
ATOM 755 C CA . ALA A 1 111 ? 6.094 5.588 -4.797 1.00 97.31 111 ALA A CA 1
ATOM 756 C C . ALA A 1 111 ? 7.039 4.417 -5.116 1.00 97.31 111 ALA A C 1
ATOM 758 O O . ALA A 1 111 ? 6.601 3.278 -5.280 1.00 97.31 111 ALA A O 1
ATOM 759 N N . THR A 1 112 ? 8.336 4.684 -5.218 1.00 96.81 112 THR A N 1
ATOM 760 C CA . THR A 1 112 ? 9.335 3.660 -5.544 1.00 96.81 112 THR A CA 1
ATOM 761 C C . THR A 1 112 ? 9.850 2.966 -4.289 1.00 96.81 112 THR A C 1
ATOM 763 O O . THR A 1 112 ? 9.775 3.500 -3.180 1.00 96.81 112 THR A O 1
ATOM 766 N N . PHE A 1 113 ? 10.460 1.794 -4.472 1.00 95.94 113 PHE A N 1
ATOM 767 C CA . PHE A 1 113 ? 11.187 1.105 -3.404 1.00 95.94 113 PHE A CA 1
ATOM 768 C C . PHE A 1 113 ? 12.193 2.035 -2.703 1.00 95.94 113 PHE A C 1
ATOM 770 O O . PHE A 1 113 ? 12.191 2.149 -1.480 1.00 95.94 113 PHE A O 1
ATOM 777 N N . ALA A 1 114 ? 12.998 2.769 -3.478 1.00 96.62 114 ALA A N 1
ATOM 778 C CA . ALA A 1 114 ? 14.003 3.686 -2.944 1.00 96.62 114 ALA A CA 1
ATOM 779 C C . ALA A 1 114 ? 13.390 4.807 -2.086 1.00 96.62 114 ALA A C 1
ATOM 781 O O 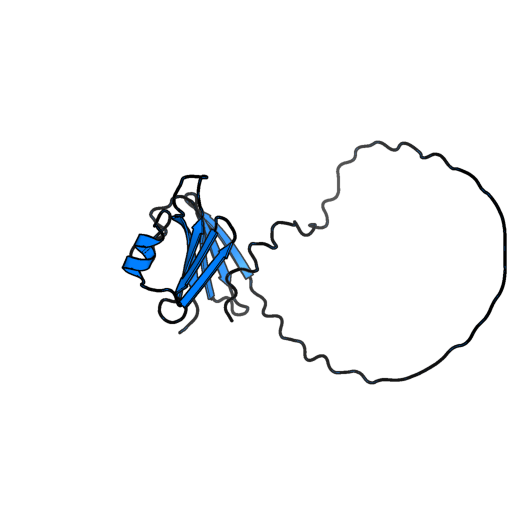. ALA A 1 114 ? 13.932 5.145 -1.034 1.00 96.62 114 ALA A O 1
ATOM 782 N N . GLN A 1 115 ? 12.242 5.358 -2.494 1.00 97.81 115 GLN A N 1
ATOM 783 C CA . GLN A 1 115 ? 11.528 6.364 -1.703 1.00 97.81 115 GLN A CA 1
ATOM 784 C C . GLN A 1 115 ? 11.036 5.788 -0.374 1.00 97.81 115 GLN A C 1
ATOM 786 O O . GLN A 1 115 ? 11.181 6.437 0.659 1.00 97.81 115 GLN A O 1
ATOM 791 N N . ILE A 1 116 ? 10.516 4.557 -0.378 1.00 97.50 116 ILE A N 1
ATOM 792 C CA . ILE A 1 116 ? 10.073 3.896 0.852 1.00 97.50 116 ILE A CA 1
ATOM 793 C C . ILE A 1 116 ? 11.248 3.693 1.809 1.00 97.50 116 ILE A C 1
ATOM 795 O O . ILE A 1 116 ? 11.139 4.088 2.968 1.00 97.50 116 ILE A O 1
ATOM 799 N N . ILE A 1 117 ? 12.380 3.161 1.337 1.00 97.31 117 ILE A N 1
ATOM 800 C CA . ILE A 1 117 ? 13.575 2.974 2.176 1.00 97.31 117 ILE A CA 1
ATOM 801 C C . ILE A 1 117 ? 14.083 4.303 2.726 1.00 97.31 117 ILE A C 1
ATOM 803 O O . ILE A 1 117 ? 14.391 4.397 3.910 1.00 97.31 117 ILE A O 1
ATOM 807 N N . LYS A 1 118 ? 14.114 5.358 1.907 1.00 97.88 118 LYS A N 1
ATOM 808 C CA . LYS A 1 118 ? 14.538 6.687 2.356 1.00 97.88 118 LYS A CA 1
ATOM 809 C C . LYS A 1 118 ? 13.639 7.243 3.468 1.00 97.88 118 LYS A C 1
ATOM 811 O O . LYS A 1 118 ? 14.135 7.895 4.380 1.00 97.88 118 LYS A O 1
ATOM 816 N N . THR A 1 119 ? 12.329 7.012 3.397 1.00 97.44 119 THR A N 1
ATOM 817 C CA . THR A 1 119 ? 11.358 7.572 4.352 1.00 97.44 119 THR A CA 1
ATOM 818 C C . THR A 1 119 ? 11.161 6.706 5.598 1.00 97.44 119 THR A C 1
ATOM 820 O O . THR A 1 119 ? 10.993 7.236 6.695 1.00 97.44 119 THR A O 1
ATOM 823 N N . TYR A 1 120 ? 11.140 5.383 5.445 1.00 95.94 120 TYR A N 1
ATOM 824 C CA . TYR A 1 120 ? 10.797 4.438 6.509 1.00 95.94 120 TYR A CA 1
ATOM 825 C C . TYR A 1 120 ? 11.990 3.621 7.023 1.00 95.94 120 TYR A C 1
ATOM 827 O O . TYR A 1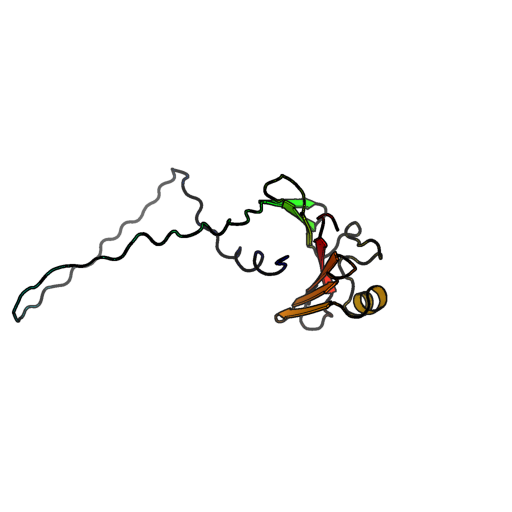 120 ? 11.870 3.001 8.079 1.00 95.94 120 TYR A O 1
ATOM 835 N N . GLY A 1 121 ? 13.129 3.640 6.327 1.00 95.88 121 GLY A N 1
ATOM 836 C CA . GLY A 1 121 ? 14.295 2.811 6.626 1.00 95.88 121 GLY A CA 1
ATOM 837 C C . GLY A 1 121 ? 14.103 1.352 6.208 1.00 95.88 121 GLY A C 1
ATOM 838 O O . GLY A 1 121 ? 13.276 1.028 5.347 1.00 95.88 121 GLY A O 1
ATOM 839 N N . THR A 1 122 ? 14.866 0.464 6.840 1.00 95.62 122 THR A N 1
ATOM 840 C CA . THR A 1 122 ? 14.746 -0.988 6.669 1.00 95.62 122 THR A CA 1
ATOM 841 C C . THR A 1 122 ? 13.408 -1.476 7.242 1.00 95.62 122 THR A C 1
ATOM 843 O O . THR A 1 122 ? 13.094 -1.153 8.388 1.00 95.62 122 THR A O 1
ATOM 846 N N . PRO A 1 123 ? 12.586 -2.215 6.479 1.00 96.19 123 PRO A N 1
ATOM 847 C CA . PRO A 1 123 ? 11.365 -2.821 6.987 1.00 96.19 123 PRO A CA 1
ATOM 848 C C . PRO A 1 123 ? 11.668 -4.011 7.881 1.00 96.19 123 PRO A C 1
ATOM 850 O O . PRO A 1 123 ? 12.737 -4.612 7.827 1.00 96.19 123 PRO A O 1
ATOM 853 N N . ASP A 1 124 ? 10.659 -4.389 8.654 1.00 95.06 124 ASP A N 1
ATOM 854 C CA . ASP A 1 124 ? 10.729 -5.542 9.542 1.00 95.06 124 ASP A CA 1
ATOM 855 C C . ASP A 1 124 ? 10.756 -6.854 8.750 1.00 95.06 124 ASP A C 1
ATOM 857 O O . ASP A 1 124 ? 11.287 -7.857 9.213 1.00 95.06 124 ASP A O 1
ATOM 861 N N . SER A 1 125 ? 10.135 -6.873 7.567 1.00 94.62 125 SER A N 1
ATOM 862 C CA . SER A 1 125 ? 10.183 -8.014 6.651 1.00 94.62 125 SER A CA 1
ATOM 863 C C . SER A 1 125 ? 9.846 -7.622 5.216 1.00 94.62 125 SER A C 1
ATOM 865 O O . SER A 1 125 ? 9.173 -6.616 4.952 1.00 94.62 125 SER A O 1
ATOM 867 N N . TYR A 1 126 ? 10.293 -8.477 4.299 1.00 93.25 126 TYR A N 1
ATOM 868 C CA . TYR A 1 126 ? 9.944 -8.452 2.889 1.00 93.25 126 TYR A CA 1
ATOM 869 C C . TYR A 1 126 ? 9.358 -9.790 2.468 1.00 93.25 126 TYR A C 1
ATOM 871 O O . TYR A 1 126 ? 9.781 -10.842 2.940 1.00 93.25 126 TYR A O 1
ATOM 879 N N . GLU A 1 127 ? 8.431 -9.736 1.526 1.00 94.06 127 GLU A N 1
ATOM 880 C CA . GLU A 1 127 ? 7.938 -10.901 0.805 1.00 94.06 127 GLU A CA 1
ATOM 881 C C . GLU A 1 127 ? 7.986 -10.571 -0.684 1.00 94.06 127 GLU A C 1
ATOM 883 O O . GLU A 1 127 ? 7.460 -9.542 -1.110 1.00 94.06 127 GLU A O 1
ATOM 888 N N . ILE A 1 128 ? 8.659 -11.411 -1.464 1.00 93.38 128 ILE A N 1
ATOM 889 C CA . ILE A 1 128 ? 8.843 -11.212 -2.901 1.00 93.38 128 ILE A CA 1
ATOM 890 C C . ILE A 1 128 ? 8.131 -12.352 -3.616 1.00 93.38 128 ILE A C 1
ATOM 892 O O . ILE A 1 128 ? 8.371 -13.522 -3.326 1.00 93.38 128 ILE A O 1
ATOM 896 N N . SER A 1 129 ? 7.251 -12.004 -4.550 1.00 91.06 129 SER A N 1
ATOM 897 C CA . SER A 1 129 ? 6.505 -12.957 -5.365 1.00 91.06 129 SER A CA 1
ATOM 898 C C . SER A 1 129 ? 6.472 -12.460 -6.807 1.00 91.06 129 SER A C 1
ATOM 900 O O . SER A 1 129 ? 5.656 -11.608 -7.179 1.00 91.06 129 SER A O 1
ATOM 902 N N . GLY A 1 130 ? 7.426 -12.955 -7.601 1.00 89.44 130 GLY A N 1
ATOM 903 C CA . GLY A 1 130 ? 7.651 -12.524 -8.980 1.00 89.44 130 GLY A CA 1
ATOM 904 C C . GLY A 1 130 ? 7.818 -11.008 -9.075 1.00 89.44 130 GLY A C 1
ATOM 905 O O . GLY A 1 130 ? 8.722 -10.423 -8.486 1.00 89.44 130 GLY A O 1
ATOM 906 N N . ASP A 1 131 ? 6.891 -10.367 -9.781 1.00 91.88 131 ASP A N 1
ATOM 907 C CA . ASP A 1 131 ? 6.867 -8.920 -9.996 1.00 91.88 131 ASP A CA 1
ATOM 908 C C . ASP A 1 131 ? 6.310 -8.101 -8.824 1.00 91.88 131 ASP A C 1
ATOM 910 O O . ASP A 1 131 ? 6.240 -6.869 -8.916 1.00 91.88 131 ASP A O 1
ATOM 914 N N . ASN A 1 132 ? 5.926 -8.747 -7.723 1.00 93.56 132 ASN A N 1
ATOM 915 C CA . ASN A 1 132 ? 5.375 -8.088 -6.548 1.00 93.56 132 ASN A CA 1
ATOM 916 C C . ASN A 1 132 ? 6.341 -8.144 -5.364 1.00 93.56 132 ASN A C 1
ATOM 918 O O . ASN A 1 132 ? 6.959 -9.173 -5.095 1.00 93.56 132 ASN A O 1
ATOM 922 N N . ILE A 1 133 ? 6.394 -7.048 -4.610 1.00 95.44 133 ILE A N 1
ATOM 923 C CA . ILE A 1 133 ? 7.063 -6.981 -3.309 1.00 95.44 133 ILE A CA 1
ATOM 924 C C . ILE A 1 133 ? 6.060 -6.487 -2.276 1.00 95.44 133 ILE A C 1
ATOM 926 O O . ILE A 1 133 ? 5.389 -5.481 -2.491 1.00 95.44 133 ILE A O 1
ATOM 930 N N . MET A 1 134 ? 5.989 -7.155 -1.132 1.00 96.06 134 MET A N 1
ATOM 931 C CA . MET A 1 134 ? 5.360 -6.625 0.071 1.00 96.06 134 MET A CA 1
ATOM 932 C C . MET A 1 134 ? 6.451 -6.200 1.052 1.00 96.06 134 MET A C 1
ATOM 934 O O . MET A 1 134 ? 7.231 -7.027 1.517 1.00 96.06 134 MET A O 1
ATOM 938 N N . MET A 1 135 ? 6.492 -4.914 1.385 1.00 96.94 135 MET A N 1
ATOM 939 C CA . MET A 1 135 ? 7.385 -4.349 2.398 1.00 96.94 135 MET A CA 1
ATOM 940 C C . MET A 1 135 ? 6.585 -4.075 3.666 1.00 96.94 135 MET A C 1
ATOM 942 O O . MET A 1 135 ? 5.567 -3.384 3.606 1.00 96.94 135 MET A O 1
ATOM 946 N N . ARG A 1 136 ? 7.024 -4.588 4.816 1.00 95.69 136 ARG A N 1
ATOM 947 C CA . ARG A 1 136 ? 6.239 -4.560 6.059 1.00 95.69 136 ARG A CA 1
ATOM 948 C C . ARG A 1 136 ? 6.962 -3.785 7.160 1.00 95.69 136 ARG A C 1
ATOM 950 O O . ARG A 1 136 ? 8.050 -4.164 7.571 1.00 95.69 136 ARG A O 1
ATOM 957 N N . TYR A 1 137 ? 6.321 -2.738 7.672 1.00 95.12 137 TYR A N 1
ATOM 958 C CA . TYR A 1 137 ? 6.783 -1.899 8.784 1.00 95.12 137 TYR A CA 1
ATOM 959 C C . TYR A 1 137 ? 5.786 -1.988 9.952 1.00 95.12 137 TYR A C 1
ATOM 961 O O . TYR A 1 137 ? 5.132 -1.016 10.333 1.00 95.12 137 TYR A O 1
ATOM 969 N N . LEU A 1 138 ? 5.606 -3.187 10.491 1.00 90.88 138 LEU A N 1
ATOM 970 C CA . LEU A 1 138 ? 4.580 -3.568 11.457 1.00 90.88 138 LEU A CA 1
ATOM 971 C C . LEU A 1 138 ? 4.997 -3.416 12.918 1.00 90.88 138 LEU A C 1
ATOM 973 O O . LEU A 1 138 ? 4.121 -3.283 13.771 1.00 90.88 138 LEU A O 1
ATOM 977 N N . GLN A 1 139 ? 6.286 -3.423 13.247 1.00 88.50 139 GLN A N 1
ATOM 978 C CA . GLN A 1 139 ? 6.719 -3.301 14.639 1.00 88.50 139 GLN A CA 1
ATOM 979 C C . GLN A 1 139 ? 6.400 -1.902 15.166 1.00 88.50 139 GLN A C 1
ATOM 981 O O . GLN A 1 139 ? 5.686 -1.758 16.158 1.00 88.50 139 GLN A O 1
ATOM 986 N N . ARG A 1 140 ? 6.846 -0.869 14.440 1.00 87.56 140 ARG A N 1
ATOM 987 C CA . ARG A 1 140 ? 6.754 0.533 14.881 1.00 87.56 140 ARG A CA 1
ATOM 988 C C . ARG A 1 140 ? 5.763 1.387 14.095 1.00 87.56 140 ARG A C 1
ATOM 990 O O . ARG A 1 140 ? 5.176 2.301 14.659 1.00 87.56 140 ARG A O 1
ATOM 997 N N . ARG A 1 141 ? 5.604 1.146 12.789 1.00 90.06 141 ARG A N 1
ATOM 998 C CA . ARG A 1 141 ? 4.878 2.069 11.890 1.00 90.06 141 ARG A CA 1
ATOM 999 C C . ARG A 1 141 ? 3.481 1.595 11.504 1.00 90.06 141 ARG A C 1
ATOM 1001 O O . ARG A 1 141 ? 2.701 2.404 11.017 1.00 90.06 141 ARG A O 1
ATOM 1008 N N . LYS A 1 142 ? 3.174 0.316 11.739 1.00 93.19 142 LYS A N 1
ATOM 1009 C CA . LYS A 1 142 ? 1.877 -0.319 11.470 1.00 93.19 142 LYS A CA 1
ATOM 1010 C C . LYS A 1 142 ? 1.403 -0.135 10.019 1.00 93.19 142 LYS A C 1
ATOM 1012 O O . LYS A 1 142 ? 0.208 -0.014 9.769 1.00 93.19 142 LYS A O 1
ATOM 1017 N N . VAL A 1 143 ? 2.340 -0.132 9.066 1.00 95.50 143 VAL A N 1
ATOM 1018 C CA . VAL A 1 143 ? 2.065 0.039 7.630 1.00 95.50 143 VAL A CA 1
ATOM 1019 C C . VAL A 1 143 ? 2.802 -1.009 6.803 1.00 95.50 143 VAL A C 1
ATOM 1021 O O . VAL A 1 143 ? 3.905 -1.424 7.152 1.00 95.50 143 VAL A O 1
ATOM 1024 N N . ALA A 1 144 ? 2.204 -1.420 5.693 1.00 96.56 144 ALA A N 1
ATOM 1025 C CA . ALA A 1 144 ? 2.837 -2.217 4.662 1.00 96.56 144 ALA A CA 1
ATOM 1026 C C . ALA A 1 144 ? 2.576 -1.610 3.279 1.00 96.56 144 ALA A C 1
ATOM 1028 O O . ALA A 1 144 ? 1.533 -0.999 3.031 1.00 96.56 144 ALA A O 1
ATOM 1029 N N . PHE A 1 145 ? 3.536 -1.793 2.381 1.00 97.75 145 PHE A N 1
ATOM 1030 C CA . PHE A 1 145 ? 3.474 -1.332 1.002 1.00 97.75 145 PHE A CA 1
ATOM 1031 C C . PHE A 1 145 ? 3.542 -2.533 0.071 1.00 97.75 145 PHE A C 1
ATOM 1033 O O . PHE A 1 145 ? 4.492 -3.311 0.131 1.00 97.75 145 PHE A O 1
ATOM 1040 N N . ARG A 1 146 ? 2.556 -2.650 -0.815 1.00 96.38 146 ARG A N 1
ATOM 1041 C CA . ARG A 1 146 ? 2.600 -3.558 -1.955 1.00 96.38 146 ARG A CA 1
ATOM 1042 C C . ARG A 1 146 ? 3.133 -2.792 -3.150 1.00 96.38 146 ARG A C 1
ATOM 1044 O O . ARG A 1 146 ? 2.536 -1.798 -3.560 1.00 96.38 146 ARG A O 1
ATOM 1051 N N . LEU A 1 147 ? 4.226 -3.279 -3.711 1.00 97.62 147 LEU A N 1
ATOM 1052 C CA . LEU A 1 147 ? 4.797 -2.788 -4.944 1.00 97.62 147 LEU A CA 1
ATOM 1053 C C . LEU A 1 147 ? 4.560 -3.816 -6.042 1.00 97.62 147 LEU A C 1
ATOM 1055 O O . LEU A 1 147 ? 4.660 -5.018 -5.802 1.00 97.62 147 LEU A O 1
ATOM 1059 N N . SER A 1 148 ? 4.282 -3.334 -7.246 1.00 96.12 148 SER A N 1
ATOM 1060 C CA . SER A 1 148 ? 4.150 -4.165 -8.440 1.00 96.12 148 SER A CA 1
ATOM 1061 C C . SER A 1 148 ? 4.923 -3.535 -9.589 1.00 96.12 148 SER A C 1
ATOM 1063 O O . SER A 1 148 ? 4.974 -2.309 -9.722 1.00 96.12 148 SER A O 1
ATOM 1065 N N . ARG A 1 149 ? 5.515 -4.372 -10.439 1.00 95.44 149 ARG A N 1
ATOM 1066 C CA . ARG A 1 149 ? 6.074 -3.943 -11.721 1.00 95.44 149 ARG A CA 1
ATOM 1067 C C . ARG A 1 149 ? 4.930 -3.751 -12.719 1.00 95.44 149 ARG A C 1
ATOM 1069 O O . ARG A 1 149 ? 4.158 -4.669 -12.961 1.00 95.44 149 ARG A O 1
ATOM 1076 N N . LEU A 1 150 ? 4.815 -2.556 -13.299 1.00 91.00 150 LEU A N 1
ATOM 1077 C CA . LEU A 1 150 ? 3.723 -2.191 -14.224 1.00 91.00 150 LEU A CA 1
ATOM 1078 C C . LEU A 1 150 ? 4.095 -2.361 -15.711 1.00 91.00 150 LEU A C 1
ATOM 1080 O O . LEU A 1 150 ? 3.532 -1.701 -16.584 1.00 91.00 150 LEU A O 1
ATOM 1084 N N . GLY A 1 151 ? 5.106 -3.178 -15.993 1.00 91.12 151 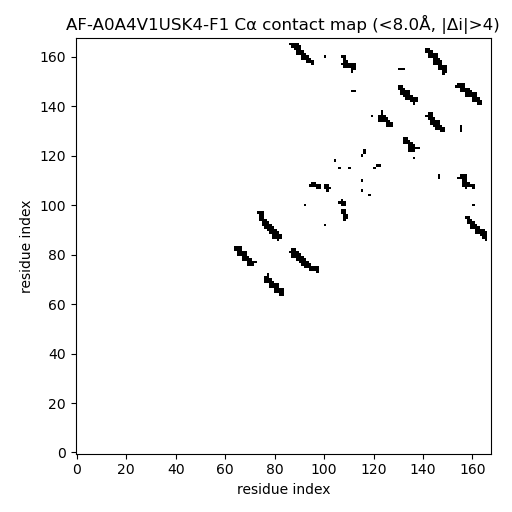GLY A N 1
ATOM 1085 C CA . GLY A 1 151 ? 5.641 -3.456 -17.327 1.00 91.12 151 GLY A CA 1
ATOM 1086 C C . GLY A 1 151 ? 7.075 -3.972 -17.233 1.00 91.12 151 GLY A C 1
ATOM 1087 O O . GLY A 1 151 ? 7.795 -3.579 -16.320 1.00 91.12 151 GLY A O 1
ATOM 1088 N N . GLU A 1 152 ? 7.502 -4.821 -18.167 1.00 88.44 152 GLU A N 1
ATOM 1089 C CA . GLU A 1 152 ? 8.747 -5.613 -18.076 1.00 88.44 152 GLU A CA 1
ATOM 1090 C C . GLU A 1 152 ? 9.999 -4.809 -17.696 1.00 88.44 152 GLU A C 1
ATOM 1092 O O . GLU A 1 152 ? 10.813 -5.255 -16.894 1.00 88.44 152 GLU A O 1
ATOM 1097 N N . LYS A 1 153 ? 10.133 -3.590 -18.228 1.00 91.25 153 LYS A N 1
ATOM 1098 C CA . LYS A 1 153 ? 11.298 -2.716 -18.008 1.00 91.25 153 LYS A CA 1
ATOM 1099 C C . LYS A 1 153 ? 11.030 -1.563 -17.037 1.00 91.25 153 LYS A C 1
ATOM 1101 O O . LYS A 1 153 ? 11.831 -0.637 -16.943 1.00 91.25 153 LYS A O 1
ATOM 1106 N N . LYS A 1 154 ? 9.890 -1.569 -16.341 1.00 91.56 154 LYS A N 1
ATOM 1107 C CA . LYS A 1 154 ? 9.518 -0.514 -15.388 1.00 91.56 154 LYS A CA 1
ATOM 1108 C C . LYS A 1 154 ? 9.964 -0.874 -13.967 1.00 91.56 154 LYS A C 1
ATOM 1110 O O . LYS A 1 154 ? 10.006 -2.055 -13.609 1.00 91.56 154 LYS A O 1
ATOM 1115 N N . PRO A 1 155 ? 10.272 0.127 -13.124 1.00 91.75 155 PRO A N 1
ATOM 1116 C CA . PRO A 1 155 ? 10.504 -0.124 -11.711 1.00 91.75 155 PRO A CA 1
ATOM 1117 C C . PRO A 1 155 ? 9.227 -0.640 -11.042 1.00 91.75 155 PRO A C 1
ATOM 1119 O O . PRO A 1 155 ? 8.106 -0.358 -11.478 1.00 91.75 155 PRO A O 1
ATOM 1122 N N . GLN A 1 156 ? 9.404 -1.372 -9.948 1.00 94.81 156 GLN A N 1
ATOM 1123 C CA . GLN A 1 156 ? 8.305 -1.675 -9.044 1.00 94.81 156 GLN A CA 1
ATOM 1124 C C . GLN A 1 156 ? 7.900 -0.406 -8.299 1.00 94.81 156 GLN A C 1
ATOM 1126 O O . GLN A 1 156 ? 8.739 0.301 -7.732 1.00 94.81 156 GLN A O 1
ATOM 1131 N N . VAL A 1 157 ? 6.602 -0.133 -8.298 1.00 97.19 157 VAL A N 1
ATOM 1132 C CA . VAL A 1 157 ? 6.015 1.034 -7.642 1.00 97.19 157 VAL A CA 1
ATOM 1133 C C . VAL A 1 157 ? 4.858 0.610 -6.760 1.00 97.19 157 VAL A C 1
ATOM 1135 O O . VAL A 1 157 ? 4.241 -0.428 -6.998 1.00 97.19 157 VAL A O 1
ATOM 1138 N N . VAL A 1 158 ? 4.554 1.410 -5.742 1.00 97.69 158 VAL A N 1
ATOM 1139 C CA . VAL A 1 158 ? 3.453 1.151 -4.817 1.00 97.69 158 VAL A CA 1
ATOM 1140 C C . VAL A 1 158 ? 2.128 1.114 -5.574 1.00 97.69 158 VAL A C 1
ATOM 1142 O O . VAL A 1 158 ? 1.715 2.101 -6.179 1.00 97.69 158 VAL A O 1
ATOM 1145 N N . THR A 1 159 ? 1.447 -0.021 -5.487 1.00 97.06 159 THR A N 1
ATOM 1146 C CA . THR A 1 159 ? 0.084 -0.256 -5.988 1.00 97.06 159 THR A CA 1
ATOM 1147 C C . THR A 1 159 ? -0.890 -0.575 -4.859 1.00 97.06 159 THR A C 1
ATOM 1149 O O . THR A 1 159 ? -2.103 -0.615 -5.063 1.00 97.06 159 THR A O 1
ATOM 1152 N N . GLY A 1 160 ? -0.372 -0.795 -3.648 1.00 96.94 160 GLY A N 1
ATOM 1153 C CA . GLY A 1 160 ? -1.168 -1.037 -2.459 1.00 96.94 160 GLY A CA 1
ATOM 1154 C C . GLY A 1 160 ? -0.526 -0.450 -1.209 1.00 96.94 160 GLY A C 1
ATOM 1155 O O . GLY A 1 160 ? 0.685 -0.541 -1.018 1.00 96.94 160 GLY A O 1
ATOM 1156 N N . VAL A 1 161 ? -1.348 0.119 -0.337 1.00 96.94 161 VAL A N 1
ATOM 1157 C CA . VAL A 1 161 ? -0.961 0.546 1.010 1.00 96.94 161 VAL A CA 1
ATOM 1158 C C . VAL A 1 161 ? -1.893 -0.139 1.993 1.00 96.94 161 VAL A C 1
ATOM 1160 O O . VAL A 1 161 ? -3.110 -0.097 1.821 1.00 96.94 161 VAL A O 1
ATOM 1163 N N . VAL A 1 162 ? -1.331 -0.763 3.020 1.00 95.44 162 VAL A N 1
ATOM 1164 C CA . VAL A 1 162 ? -2.093 -1.427 4.078 1.00 95.44 162 VAL A CA 1
ATOM 1165 C C . VAL A 1 162 ? -1.676 -0.852 5.418 1.00 95.44 162 VAL A C 1
ATOM 1167 O O . VAL A 1 162 ? -0.486 -0.736 5.691 1.00 95.44 162 VAL A O 1
ATOM 1170 N N . VAL A 1 163 ? -2.635 -0.498 6.265 1.00 94.69 163 VAL A N 1
ATOM 1171 C CA . VAL A 1 163 ? -2.385 -0.008 7.624 1.00 94.69 163 VAL A CA 1
ATOM 1172 C C . VAL A 1 163 ? -3.162 -0.839 8.632 1.00 94.69 163 VAL A C 1
ATOM 1174 O O . VAL A 1 163 ? -4.322 -1.180 8.399 1.00 94.69 163 VAL A O 1
ATOM 1177 N N . ALA A 1 164 ? -2.534 -1.162 9.760 1.00 90.44 164 ALA A N 1
ATOM 1178 C CA . ALA A 1 164 ? -3.257 -1.741 10.885 1.00 90.44 164 ALA A CA 1
ATOM 1179 C C . ALA A 1 164 ? -4.008 -0.622 11.623 1.00 90.44 164 ALA A C 1
ATOM 1181 O O . ALA A 1 164 ? -3.442 0.436 11.893 1.00 90.44 164 ALA A O 1
ATOM 1182 N N . ALA A 1 165 ? -5.281 -0.861 11.932 1.00 76.38 165 ALA A N 1
ATOM 1183 C CA . ALA A 1 165 ? -6.194 0.102 12.551 1.00 76.38 165 ALA A CA 1
ATOM 1184 C C . ALA A 1 165 ? -6.612 -0.285 13.990 1.00 76.38 165 ALA A C 1
ATOM 1186 O O . 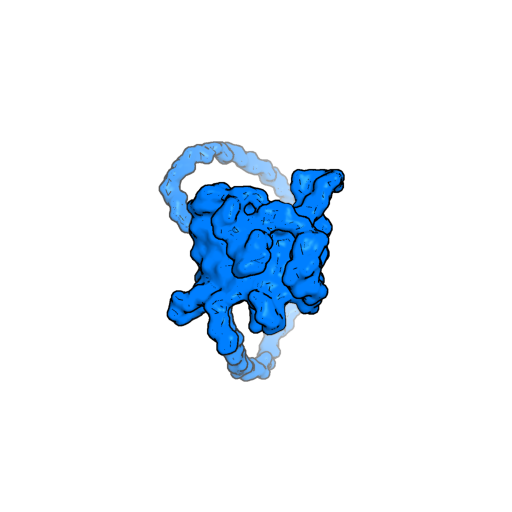ALA A 1 165 ? -7.412 0.409 14.610 1.00 76.38 165 ALA A O 1
ATOM 1187 N N . GLY A 1 166 ? -6.057 -1.371 14.54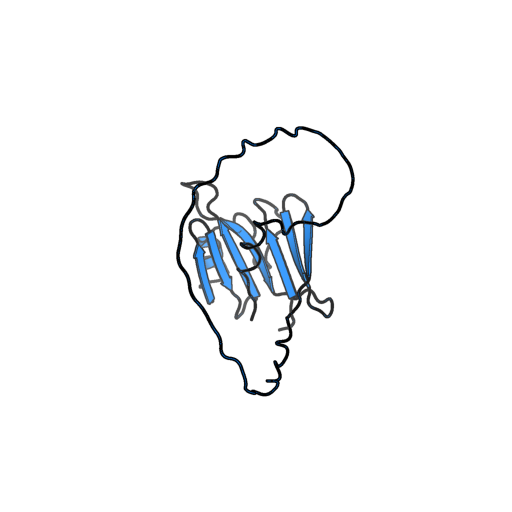3 1.00 64.12 166 GLY A N 1
ATOM 1188 C CA . GLY A 1 166 ? -6.304 -1.799 15.926 1.00 64.12 166 GLY A CA 1
ATOM 1189 C C . GLY A 1 166 ? -5.519 -0.996 16.975 1.00 64.12 166 GLY A C 1
ATOM 1190 O O . GLY A 1 166 ? -4.472 -0.426 16.666 1.00 64.12 166 GLY A O 1
ATOM 1191 N N . LYS A 1 167 ? -6.018 -0.971 18.223 1.00 52.75 167 LYS A N 1
ATOM 1192 C CA . LYS A 1 167 ? -5.329 -0.346 19.370 1.00 52.75 167 LYS A CA 1
ATOM 1193 C C . LYS A 1 167 ? -3.905 -0.904 19.521 1.00 52.75 167 LYS A C 1
ATOM 1195 O O . LYS A 1 167 ? -3.709 -2.116 19.416 1.00 52.75 167 LYS A O 1
ATOM 1200 N N . ALA A 1 168 ? -2.958 0.012 19.730 1.00 47.84 168 ALA A N 1
ATOM 1201 C CA . ALA A 1 168 ? -1.591 -0.277 20.154 1.00 47.84 168 ALA A CA 1
ATOM 1202 C C . ALA A 1 168 ? -1.563 -0.783 21.599 1.00 47.84 168 ALA A C 1
ATOM 1204 O O . ALA A 1 168 ? -2.451 -0.356 22.375 1.00 47.84 168 ALA A O 1
#

Foldseek 3Di:
DDDPPDPPVPVPDPPDDDDDDDDDDDDDDDDDDDDDDDDDDDDDDDDDDDDDDDDDPPPPPPPFDWDWDWDDDDQKIWIFIAGPVRDGFKIKIFGQDDCPAADPQGDGHFAAPVNCCVRPNQAPDWDDDPQWIWGHNCPPRQKIFIWGAPDDPGGTTGRMIMGTPDDD

Mean predicted aligned error: 16.47 Å

Nearest PDB structures (foldseek):
  4k61-assembly2_B  TM=3.176E-01  e=1.130E+00  Bacteroides uniformis ATCC 8492
  5m3l-assembly1_N  TM=2.717E-01  e=9.570E-01  Lumbricus terrestris

Secondary structure (DSSP, 8-state):
---SSTTTTTTTS-PPPP-----------PPPP---------------------------------EEEEEEETTEEEEEEE-TTS-EEEEEEE-S--TT-B-TTS-BTT-BHHHHHHHH-S-SEEEEETTEEEEEETTTT-EEEEEEESSTTSPEEEEEEEEE-S--

pLDDT: mean 71.98, std 27.13, range [28.8, 97.88]

Sequence (168 aa):
PFQFANDVLRQGRPAGVPGYPGQGGGGGVPGPSGAGGPGGGGVPSGGGRPGGGSPGGGGATESVTFTRWVYNRAGSKYGFIIDKQGRVIQIEAIGLQNGRVKTKAGLGFGATFAQIIKTYGTPDSYEISGDNIMMRYLQRRKVAFRLSRLGEKKPQVVTGVVVAAGKA

Solvent-accessible surface area (backbone atoms only — not comparable to full-atom values): 10979 Å² total; per-residue (Å²): 133,91,77,92,65,69,74,74,74,58,67,80,55,82,76,82,80,84,86,83,90,85,83,89,83,86,84,87,79,85,83,85,89,75,85,89,85,87,88,83,83,90,87,83,90,86,88,83,89,88,86,90,80,77,89,73,81,73,74,73,74,79,74,86,57,70,48,78,48,77,46,78,57,77,76,26,40,35,38,38,35,23,43,85,84,72,44,57,42,30,42,36,40,36,36,69,59,45,94,83,51,52,47,98,88,66,53,35,50,58,39,39,62,68,57,47,38,74,74,68,46,83,57,80,45,76,49,78,57,90,65,32,39,40,42,29,30,59,89,86,70,35,34,33,38,32,25,36,44,87,44,99,90,48,71,47,20,20,33,28,44,36,34,62,54,55,88,129